Protein AF-A0A117LE00-F1 (afdb_monomer_lite)

Sequence (69 aa):
MIVRYCPVCYGENPEEVATCRHCGTSLAACSGEDYLAKLIWALGHPEPETRVRAATLLGRLGAAAAPAV

Structure (mmCIF, N/CA/C/O backbone):
data_AF-A0A117LE00-F1
#
_entry.id   AF-A0A117LE00-F1
#
loop_
_atom_site.group_PDB
_atom_site.id
_atom_site.type_symbol
_atom_site.label_atom_id
_atom_site.label_alt_id
_atom_site.label_comp_id
_atom_site.label_asym_id
_atom_site.label_entity_id
_atom_site.label_seq_id
_atom_site.pdbx_PDB_ins_code
_atom_site.Cartn_x
_atom_site.Cartn_y
_atom_site.Cartn_z
_atom_site.occupancy
_atom_site.B_iso_or_equiv
_atom_site.auth_seq_id
_atom_site.auth_comp_id
_atom_site.auth_asym_id
_atom_site.auth_atom_id
_atom_site.pdbx_PDB_model_num
ATOM 1 N N . MET A 1 1 ? 5.211 -4.273 20.039 1.00 66.56 1 MET A N 1
ATOM 2 C CA . MET A 1 1 ? 3.809 -4.032 19.640 1.00 66.56 1 MET A CA 1
ATOM 3 C C . MET A 1 1 ? 3.792 -4.017 18.124 1.00 66.56 1 MET A C 1
ATOM 5 O O . MET A 1 1 ? 4.575 -3.267 17.557 1.00 66.56 1 MET A O 1
ATOM 9 N N . ILE A 1 2 ? 3.027 -4.902 17.486 1.00 78.31 2 ILE A N 1
ATOM 10 C CA . ILE A 1 2 ? 2.941 -4.978 16.021 1.00 78.31 2 ILE A CA 1
ATOM 11 C C . ILE A 1 2 ? 1.849 -4.000 15.579 1.00 78.31 2 ILE A C 1
ATOM 13 O O . ILE A 1 2 ? 0.749 -4.010 16.130 1.00 78.31 2 ILE A O 1
ATOM 17 N N . VAL A 1 3 ? 2.172 -3.123 14.630 1.00 87.81 3 VAL A N 1
ATOM 18 C CA . VAL A 1 3 ? 1.226 -2.171 14.037 1.00 87.81 3 VAL A CA 1
ATOM 19 C C . VAL A 1 3 ? 0.986 -2.540 12.580 1.00 87.81 3 VAL A C 1
ATOM 21 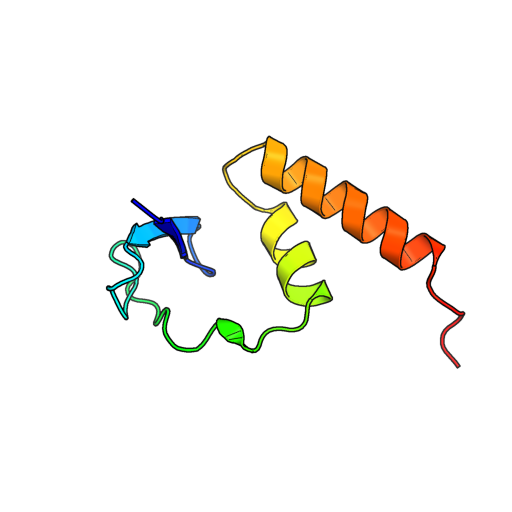O O . VAL A 1 3 ? 1.891 -3.009 11.891 1.00 87.81 3 VAL A O 1
ATOM 24 N N . ARG A 1 4 ? -0.240 -2.324 12.107 1.00 89.00 4 ARG A N 1
ATOM 25 C CA . ARG A 1 4 ? -0.609 -2.429 10.696 1.00 89.00 4 ARG A CA 1
ATOM 26 C C . ARG A 1 4 ? -1.117 -1.094 10.178 1.00 89.00 4 ARG A C 1
ATOM 28 O O . ARG A 1 4 ? -1.816 -0.363 10.880 1.00 89.00 4 ARG A O 1
ATOM 35 N N . TYR A 1 5 ? -0.808 -0.812 8.923 1.00 92.06 5 TYR A N 1
ATOM 36 C CA . TYR A 1 5 ? -1.282 0.379 8.233 1.00 92.06 5 TYR A CA 1
ATOM 37 C C . TYR A 1 5 ? -2.598 0.092 7.513 1.00 92.06 5 TYR A C 1
ATOM 39 O O . TYR A 1 5 ? -2.790 -0.973 6.927 1.00 92.06 5 TYR A O 1
ATOM 47 N N . CYS A 1 6 ? -3.530 1.041 7.576 1.00 92.69 6 CYS A N 1
ATOM 48 C CA . CYS A 1 6 ? -4.787 0.942 6.846 1.00 92.69 6 CYS A CA 1
ATOM 49 C C . CYS A 1 6 ? -4.543 1.077 5.334 1.00 92.69 6 CYS A C 1
ATOM 51 O O . CYS A 1 6 ? -3.922 2.060 4.928 1.00 92.69 6 CYS A O 1
ATOM 53 N N . PRO A 1 7 ? -5.098 0.190 4.491 1.00 90.75 7 PRO A N 1
ATOM 54 C CA . PRO A 1 7 ? -4.905 0.248 3.041 1.00 90.75 7 PRO A CA 1
ATOM 55 C C . PRO A 1 7 ? -5.551 1.475 2.381 1.00 90.75 7 PRO A C 1
ATOM 57 O O . PRO A 1 7 ? -5.204 1.833 1.264 1.00 90.75 7 PRO A O 1
ATOM 60 N N . VAL A 1 8 ? -6.489 2.141 3.056 1.00 92.44 8 VAL A N 1
ATOM 61 C CA . VAL A 1 8 ? -7.203 3.294 2.488 1.00 92.44 8 VAL A CA 1
ATOM 62 C C . VAL A 1 8 ? -6.562 4.617 2.890 1.00 92.44 8 VAL A C 1
ATOM 64 O O . VAL A 1 8 ? -6.454 5.517 2.066 1.00 92.44 8 VAL A O 1
ATOM 67 N N . CYS A 1 9 ? -6.146 4.762 4.151 1.00 94.44 9 CYS A N 1
ATOM 68 C CA . CYS A 1 9 ? -5.692 6.053 4.678 1.00 94.44 9 CYS A CA 1
ATOM 69 C C . CYS A 1 9 ? -4.283 6.053 5.277 1.00 94.44 9 CYS A C 1
ATOM 71 O O . CYS A 1 9 ? -3.866 7.081 5.802 1.00 94.44 9 CYS A O 1
ATOM 73 N N . TYR A 1 10 ? -3.575 4.920 5.269 1.00 94.38 10 TYR A N 1
ATOM 74 C CA . TYR A 1 10 ? -2.288 4.740 5.955 1.00 94.38 10 TYR A CA 1
ATOM 75 C C . TYR A 1 10 ? -2.303 5.089 7.453 1.00 94.38 10 TYR A C 1
ATOM 77 O O . TYR A 1 10 ? -1.262 5.346 8.046 1.00 94.38 10 TYR A O 1
ATOM 85 N N . GLY A 1 11 ? -3.472 5.088 8.096 1.00 94.56 11 GLY A N 1
ATOM 86 C CA . GLY A 1 11 ? -3.553 5.227 9.547 1.00 94.56 11 GLY A CA 1
ATOM 87 C C . GLY A 1 11 ? -2.954 4.006 10.246 1.00 94.56 11 GLY A C 1
ATOM 88 O O . GLY A 1 11 ? -3.185 2.871 9.813 1.00 94.56 11 GLY A O 1
ATOM 89 N N . GLU A 1 12 ? -2.231 4.226 11.339 1.00 94.06 12 GLU A N 1
ATOM 90 C CA . GLU A 1 12 ? -1.675 3.160 12.175 1.00 94.06 12 GLU A CA 1
ATOM 91 C C . GLU A 1 12 ? -2.766 2.512 13.021 1.00 94.06 12 GLU A C 1
ATOM 93 O O . GLU A 1 12 ? -3.611 3.175 13.622 1.00 94.06 12 GLU A O 1
ATOM 98 N N . ASN A 1 13 ? -2.781 1.185 13.048 1.00 93.06 13 ASN A N 1
ATOM 99 C CA . ASN A 1 13 ? -3.775 0.412 13.770 1.00 93.06 13 ASN A CA 1
ATOM 100 C C . ASN A 1 13 ? -3.101 -0.769 14.474 1.00 93.06 13 ASN A C 1
ATOM 102 O O . ASN A 1 13 ? -2.273 -1.446 13.862 1.00 93.06 13 ASN A O 1
ATOM 106 N N . PRO A 1 14 ? -3.469 -1.066 15.729 1.00 91.94 14 PRO A N 1
ATOM 107 C CA . PRO A 1 14 ? -3.080 -2.319 16.365 1.00 91.94 14 PRO A CA 1
ATOM 108 C C . PRO A 1 14 ? -3.599 -3.535 15.592 1.00 91.94 14 PRO A C 1
ATOM 110 O O . PRO A 1 14 ? -4.602 -3.460 14.875 1.00 91.94 14 PRO A O 1
ATOM 113 N N . GLU A 1 15 ? -2.921 -4.667 15.725 1.00 87.19 15 GLU A N 1
ATOM 114 C CA . GLU A 1 15 ? -3.259 -5.889 14.991 1.00 87.19 15 GLU A CA 1
ATOM 115 C C . GLU A 1 15 ? -4.635 -6.461 15.383 1.00 87.19 15 GLU A C 1
ATOM 117 O O . GLU A 1 15 ? -5.314 -7.086 14.568 1.00 87.19 15 GLU A O 1
ATOM 122 N N . GLU A 1 16 ? -5.119 -6.174 16.592 1.00 87.19 16 GLU A N 1
ATOM 123 C CA . GLU A 1 16 ? -6.362 -6.739 17.125 1.00 87.19 16 GLU A CA 1
ATOM 124 C C . GLU A 1 16 ? -7.622 -6.034 16.594 1.00 87.19 16 GLU A C 1
ATOM 126 O O . GLU A 1 16 ? -8.728 -6.563 16.700 1.00 87.19 16 GLU A O 1
ATOM 131 N N . VAL A 1 17 ? -7.498 -4.829 16.017 1.00 90.31 17 VAL A N 1
ATOM 132 C CA . VAL A 1 17 ? -8.677 -4.038 15.623 1.00 90.31 17 VAL A CA 1
ATOM 133 C C . VAL A 1 17 ? -9.172 -4.363 14.222 1.00 90.31 17 VAL A C 1
ATOM 135 O O . VAL A 1 17 ? -8.543 -3.995 13.239 1.00 90.31 17 VAL A O 1
ATOM 138 N N . ALA A 1 18 ? -10.340 -4.985 14.098 1.00 91.19 18 ALA A N 1
ATOM 139 C CA . ALA A 1 18 ? -10.909 -5.352 12.796 1.00 91.19 18 ALA A CA 1
ATOM 140 C C . ALA A 1 18 ? -11.270 -4.155 11.891 1.00 91.19 18 ALA A C 1
ATOM 142 O O . ALA A 1 18 ? -11.502 -4.345 10.698 1.00 91.19 18 ALA A O 1
ATOM 143 N N . THR A 1 19 ? -11.295 -2.936 12.434 1.00 93.94 19 THR A N 1
ATOM 144 C CA . THR A 1 19 ? -11.692 -1.712 11.732 1.00 93.94 19 THR A CA 1
ATOM 145 C C . THR A 1 19 ? -10.685 -0.599 11.990 1.00 93.94 19 THR A C 1
ATOM 147 O O . THR A 1 19 ? -10.216 -0.419 13.115 1.00 93.94 19 THR A O 1
ATOM 150 N N . CYS A 1 20 ? -10.369 0.168 10.949 1.00 93.69 20 CYS A N 1
ATOM 151 C CA . CYS A 1 20 ? -9.476 1.308 11.046 1.00 93.69 20 CYS A CA 1
ATOM 152 C C . CYS A 1 20 ? -10.054 2.382 11.971 1.00 93.69 20 CYS A C 1
ATOM 154 O O . CYS A 1 20 ? -11.160 2.875 11.750 1.00 93.69 20 CYS A O 1
ATOM 156 N N . ARG A 1 21 ? -9.258 2.815 12.950 1.00 94.38 21 ARG A N 1
ATOM 157 C CA . ARG A 1 21 ? -9.619 3.863 13.918 1.00 94.38 21 ARG A CA 1
ATOM 158 C C . ARG A 1 21 ? -9.697 5.268 13.308 1.00 94.38 21 ARG A C 1
ATOM 160 O O . ARG A 1 21 ? -10.221 6.169 13.948 1.00 94.38 21 ARG A O 1
ATOM 167 N N . HIS A 1 22 ? -9.177 5.451 12.093 1.00 93.94 22 HIS A N 1
ATOM 168 C CA . HIS A 1 22 ? -9.110 6.749 11.416 1.00 93.94 22 HIS A CA 1
ATOM 169 C C . HIS A 1 22 ? -10.188 6.932 10.344 1.00 93.94 22 HIS A C 1
ATOM 171 O O . HIS A 1 22 ? -10.748 8.016 10.230 1.00 93.94 22 HIS A O 1
ATOM 177 N N . CYS A 1 23 ? -10.473 5.897 9.546 1.00 94.94 23 CYS A N 1
ATOM 178 C CA . CYS A 1 23 ? -11.392 6.000 8.404 1.00 94.94 23 CYS A CA 1
ATOM 179 C C . CYS A 1 23 ? -12.559 5.002 8.432 1.00 94.94 23 CYS A C 1
ATOM 181 O O . CYS A 1 23 ? -13.392 5.026 7.534 1.00 94.94 23 CYS A O 1
ATOM 183 N N . GLY A 1 24 ? -12.616 4.092 9.411 1.00 93.94 24 GLY A N 1
ATOM 184 C CA . GLY A 1 24 ? -13.703 3.115 9.520 1.00 93.94 24 GLY A CA 1
ATOM 185 C C . GLY A 1 24 ? -13.650 1.947 8.524 1.00 93.94 24 GLY A C 1
ATOM 186 O O . GLY A 1 24 ? -14.544 1.108 8.535 1.00 93.94 24 GLY A O 1
ATOM 187 N N . THR A 1 25 ? -12.617 1.848 7.680 1.00 92.44 25 THR A N 1
ATOM 188 C CA . THR A 1 25 ? -12.459 0.716 6.746 1.00 92.44 25 THR A CA 1
ATOM 189 C C . THR A 1 25 ? -12.171 -0.589 7.493 1.00 92.44 25 THR A C 1
ATOM 191 O O . THR A 1 25 ? -11.404 -0.594 8.458 1.00 92.44 25 THR A O 1
ATOM 194 N N . SER A 1 26 ? -12.739 -1.707 7.031 1.00 91.44 26 SER A N 1
ATOM 195 C CA . SER A 1 26 ? -12.421 -3.037 7.563 1.00 91.44 26 SER A CA 1
ATOM 196 C C . SER A 1 26 ? -10.978 -3.441 7.245 1.00 91.44 26 SER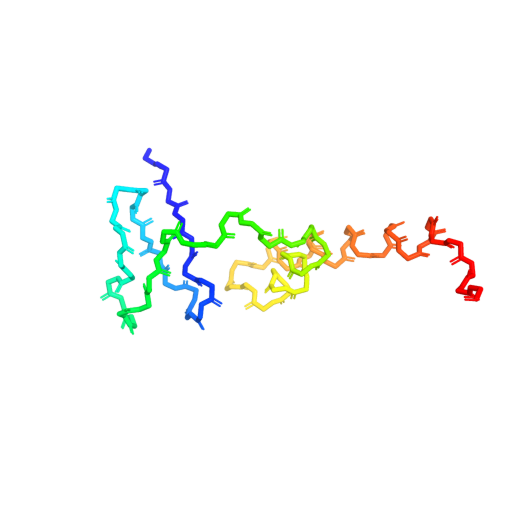 A C 1
ATOM 198 O O . SER A 1 26 ? -10.542 -3.382 6.100 1.00 91.44 26 SER A O 1
ATOM 200 N N . LEU A 1 27 ? -10.248 -3.887 8.264 1.00 88.50 27 LEU A N 1
ATOM 201 C CA . LEU A 1 27 ? -8.877 -4.398 8.171 1.00 88.50 27 LEU A CA 1
ATOM 202 C C . LEU A 1 27 ? -8.827 -5.935 8.093 1.00 88.50 2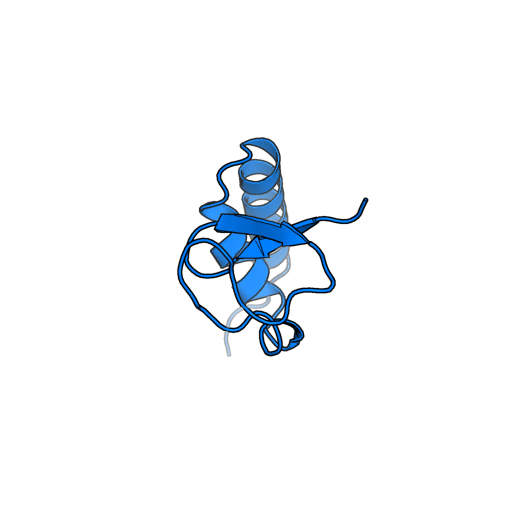7 LEU A C 1
ATOM 204 O O . LEU A 1 27 ? -7.747 -6.506 7.968 1.00 88.50 27 LEU A O 1
ATOM 208 N N . ALA A 1 28 ? -9.979 -6.613 8.176 1.00 78.12 28 ALA A N 1
ATOM 209 C CA . ALA A 1 28 ? -10.065 -8.074 8.227 1.00 78.12 28 ALA A CA 1
ATOM 210 C C . ALA A 1 28 ? -9.818 -8.761 6.868 1.00 78.12 28 ALA A C 1
ATOM 212 O O . ALA A 1 28 ? -9.448 -9.931 6.835 1.00 78.12 28 ALA A O 1
ATOM 213 N N . ALA A 1 29 ? -10.018 -8.050 5.753 1.00 63.28 29 ALA A N 1
ATOM 214 C CA . ALA A 1 29 ? -10.061 -8.639 4.410 1.00 63.28 29 ALA A CA 1
ATOM 215 C C . ALA A 1 29 ? -8.793 -8.422 3.558 1.00 63.28 29 ALA A C 1
ATOM 217 O O . ALA A 1 29 ? -8.671 -8.998 2.481 1.00 63.28 29 ALA A O 1
ATOM 218 N N . CYS A 1 30 ? -7.828 -7.622 4.015 1.00 60.56 30 CYS A N 1
ATOM 219 C CA . CYS A 1 30 ? -6.722 -7.160 3.159 1.00 60.56 30 CYS A CA 1
ATOM 220 C C . CYS A 1 30 ? -5.581 -8.180 2.999 1.00 60.56 30 CYS A C 1
ATOM 222 O O . CYS A 1 30 ? -4.627 -7.966 2.255 1.00 60.56 30 CYS A O 1
ATOM 224 N N . SER A 1 31 ? -5.668 -9.326 3.675 1.00 58.59 31 SER A N 1
ATOM 225 C CA . SER A 1 31 ? -4.634 -10.365 3.636 1.00 58.59 31 SER A CA 1
ATOM 226 C C . SER A 1 31 ? -4.507 -11.035 2.261 1.00 58.59 31 SER A C 1
ATOM 228 O O . SER A 1 31 ? -3.412 -11.476 1.907 1.00 58.59 31 SER A O 1
ATOM 230 N N . GLY A 1 32 ? -5.594 -11.072 1.480 1.00 60.66 32 GLY A N 1
ATOM 231 C CA . GLY A 1 32 ? -5.686 -11.782 0.198 1.00 60.66 32 GLY A CA 1
ATOM 232 C C . GLY A 1 32 ? -5.213 -11.011 -1.038 1.00 60.66 32 GLY A C 1
ATOM 233 O O . GLY A 1 32 ? -5.320 -11.541 -2.139 1.00 60.66 32 GLY A O 1
ATOM 234 N N . GLU A 1 33 ? -4.718 -9.779 -0.892 1.00 69.56 33 GLU A N 1
ATOM 235 C CA . GLU A 1 33 ? -4.259 -9.001 -2.048 1.00 69.56 33 GLU A CA 1
ATOM 236 C C . GLU A 1 33 ? -2.985 -9.595 -2.664 1.00 69.56 33 GLU A C 1
ATOM 238 O O . GLU A 1 33 ? -2.067 -10.028 -1.950 1.00 69.56 33 GLU A O 1
ATOM 243 N N . ASP A 1 34 ? -2.948 -9.578 -3.999 1.00 85.88 34 ASP A N 1
ATOM 244 C CA . ASP A 1 34 ? -1.796 -9.953 -4.814 1.00 85.88 34 ASP A CA 1
ATOM 245 C C . ASP A 1 34 ? -0.538 -9.200 -4.347 1.00 85.88 34 ASP A C 1
ATOM 247 O O . ASP A 1 34 ? -0.585 -8.025 -3.970 1.00 85.88 34 ASP A O 1
ATOM 251 N N . TYR A 1 35 ? 0.606 -9.883 -4.364 1.00 89.56 35 TYR A N 1
ATOM 252 C CA . TYR A 1 35 ? 1.889 -9.309 -3.972 1.00 89.56 35 TYR A CA 1
ATOM 253 C C . TYR A 1 35 ? 2.198 -8.033 -4.762 1.00 89.56 35 TYR A C 1
ATOM 255 O O . TYR A 1 35 ? 2.646 -7.042 -4.182 1.00 89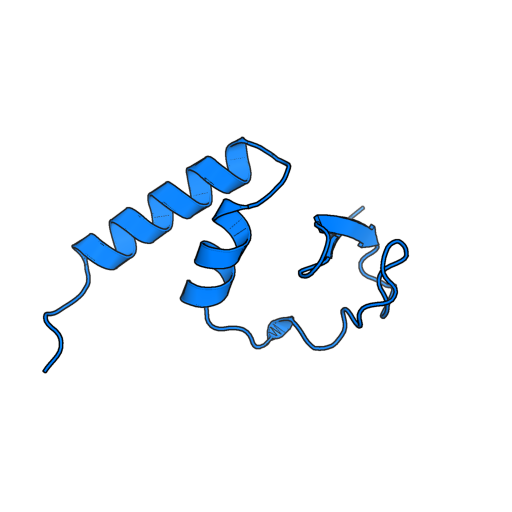.56 35 TYR A O 1
ATOM 263 N N . LEU A 1 36 ? 1.890 -8.025 -6.064 1.00 90.81 36 LEU A N 1
ATOM 264 C CA . LEU A 1 36 ? 2.053 -6.842 -6.904 1.00 90.81 36 LEU A CA 1
ATOM 265 C C . LEU A 1 36 ? 1.164 -5.683 -6.429 1.00 90.81 36 LEU A C 1
ATOM 267 O O . LEU A 1 36 ? 1.648 -4.559 -6.303 1.00 90.81 36 LEU A O 1
ATOM 271 N N . ALA A 1 37 ? -0.102 -5.952 -6.101 1.00 90.69 37 ALA A N 1
ATOM 272 C CA . ALA A 1 37 ? -1.027 -4.943 -5.587 1.00 90.69 37 ALA A CA 1
ATOM 273 C C . ALA A 1 37 ? -0.530 -4.331 -4.266 1.00 90.69 37 ALA A C 1
ATOM 275 O O . ALA A 1 37 ? -0.543 -3.110 -4.110 1.00 90.69 37 ALA A O 1
ATOM 276 N N . LYS A 1 38 ? 0.013 -5.154 -3.358 1.00 91.25 38 LYS A N 1
ATOM 277 C CA . LYS A 1 38 ? 0.617 -4.683 -2.098 1.00 91.25 38 LYS A CA 1
ATOM 278 C C . LYS A 1 38 ? 1.819 -3.771 -2.338 1.00 91.25 38 LYS A C 1
ATOM 280 O O . LYS A 1 38 ? 1.970 -2.760 -1.654 1.00 91.25 38 LYS A O 1
ATOM 285 N N . LEU A 1 39 ? 2.669 -4.099 -3.313 1.00 94.12 39 LEU A N 1
ATOM 286 C CA . LEU A 1 39 ? 3.810 -3.255 -3.666 1.00 94.12 39 LEU A CA 1
ATOM 287 C C . LEU A 1 39 ? 3.381 -1.935 -4.313 1.00 94.12 39 LEU A C 1
ATOM 289 O O . LEU A 1 39 ? 3.938 -0.895 -3.971 1.00 94.12 39 LEU A O 1
ATOM 293 N N . ILE A 1 40 ? 2.385 -1.95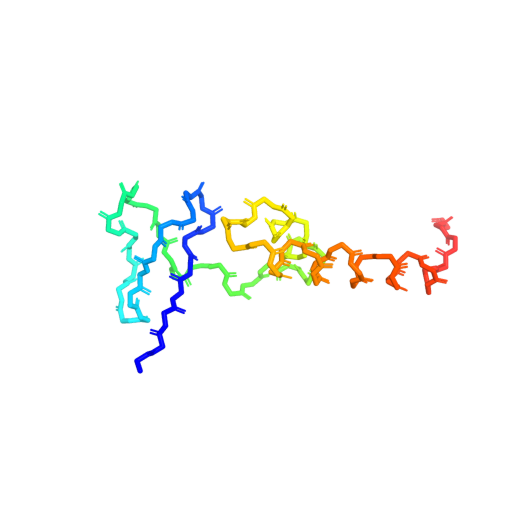7 -5.203 1.00 93.88 40 ILE A N 1
ATOM 294 C CA . ILE A 1 40 ? 1.823 -0.739 -5.805 1.00 93.88 40 ILE A CA 1
ATOM 295 C C . ILE A 1 40 ? 1.241 0.161 -4.713 1.00 93.88 40 ILE A C 1
ATOM 297 O O . ILE A 1 40 ? 1.540 1.352 -4.673 1.00 93.88 40 ILE A O 1
ATOM 301 N N . TRP A 1 41 ? 0.477 -0.411 -3.783 1.00 93.88 41 TRP A N 1
ATOM 302 C CA . TRP A 1 41 ? -0.053 0.317 -2.635 1.00 93.88 41 TRP A CA 1
ATOM 303 C C . TRP A 1 41 ? 1.057 0.927 -1.762 1.00 93.88 41 TRP A C 1
ATOM 305 O O . TRP A 1 41 ? 0.971 2.084 -1.350 1.00 93.88 41 TRP A O 1
ATOM 315 N N . ALA A 1 42 ? 2.143 0.194 -1.513 1.00 95.38 42 ALA A N 1
ATOM 316 C CA . ALA A 1 42 ? 3.249 0.661 -0.678 1.00 95.38 42 ALA A CA 1
ATOM 317 C C . ALA A 1 42 ? 4.028 1.853 -1.278 1.00 95.38 42 ALA A C 1
ATOM 319 O O . ALA A 1 42 ? 4.732 2.551 -0.546 1.00 95.38 42 ALA A O 1
ATOM 320 N N . LEU A 1 43 ? 3.870 2.156 -2.573 1.00 96.75 43 LEU A N 1
ATOM 321 C CA . LEU A 1 43 ? 4.452 3.359 -3.183 1.00 96.75 43 LEU A CA 1
ATOM 322 C C . LEU A 1 43 ? 3.895 4.664 -2.597 1.00 96.75 43 LEU A C 1
ATOM 324 O O . LEU A 1 43 ? 4.594 5.675 -2.610 1.00 96.75 43 LEU A O 1
ATOM 328 N N . GLY A 1 44 ? 2.667 4.652 -2.070 1.00 95.25 44 GLY A N 1
ATOM 329 C CA . GLY A 1 44 ? 2.037 5.812 -1.430 1.00 95.25 44 GLY A CA 1
ATOM 330 C C . GLY A 1 44 ? 2.276 5.916 0.079 1.00 95.25 44 GLY A C 1
ATOM 331 O O . GLY A 1 44 ? 1.740 6.817 0.718 1.00 95.25 44 GLY A O 1
ATOM 332 N N . HIS A 1 45 ? 3.060 5.008 0.667 1.00 96.31 45 HIS A N 1
ATOM 333 C CA . HIS A 1 45 ? 3.193 4.898 2.118 1.00 96.31 45 HIS A CA 1
ATOM 334 C C . HIS A 1 45 ? 3.798 6.164 2.763 1.00 96.31 45 HIS A C 1
ATOM 336 O O . HIS A 1 45 ? 4.730 6.744 2.195 1.00 96.31 45 HIS A O 1
ATOM 342 N N . PRO A 1 46 ? 3.337 6.602 3.954 1.00 95.31 46 PRO A N 1
ATOM 343 C CA . PRO A 1 46 ? 3.867 7.793 4.626 1.00 95.31 46 PRO A CA 1
ATOM 344 C C . PRO A 1 46 ? 5.349 7.650 4.987 1.00 95.31 46 PRO A C 1
ATOM 346 O O . PRO A 1 46 ? 6.125 8.593 4.821 1.00 95.31 46 PRO A O 1
ATOM 349 N N . GLU A 1 47 ? 5.766 6.454 5.402 1.00 95.06 47 GLU A N 1
ATOM 350 C CA . GLU A 1 47 ? 7.169 6.146 5.683 1.00 95.06 47 GLU A CA 1
ATOM 351 C C . GLU A 1 47 ? 8.010 6.128 4.387 1.00 95.06 47 GLU A C 1
ATOM 353 O O . GLU A 1 47 ? 7.756 5.303 3.499 1.00 95.06 47 GLU A O 1
ATOM 358 N N . PRO A 1 48 ? 9.037 6.992 4.264 1.00 96.81 48 PRO A N 1
ATOM 359 C CA . PRO A 1 48 ? 9.849 7.093 3.052 1.00 96.81 48 PRO A CA 1
ATOM 360 C C . PRO A 1 48 ? 10.574 5.805 2.667 1.00 96.81 48 PRO A C 1
ATOM 362 O O . PRO A 1 48 ? 10.626 5.463 1.486 1.00 96.81 48 PRO A O 1
ATOM 365 N N . GLU A 1 49 ? 11.106 5.073 3.644 1.00 97.06 49 GLU A N 1
ATOM 366 C CA . GLU A 1 49 ? 11.851 3.838 3.390 1.00 97.06 49 GLU A CA 1
ATOM 367 C C . GLU A 1 49 ? 10.967 2.747 2.784 1.00 97.06 49 GLU A C 1
ATOM 369 O O . GLU A 1 49 ? 11.398 2.035 1.873 1.00 97.06 49 GLU A O 1
ATOM 374 N N . THR A 1 50 ? 9.709 2.659 3.224 1.00 95.94 50 THR A N 1
ATOM 375 C CA . THR A 1 50 ? 8.731 1.730 2.652 1.00 95.94 50 THR A CA 1
ATOM 376 C C . THR A 1 50 ? 8.454 2.051 1.182 1.00 95.94 50 THR A C 1
ATOM 378 O O . THR A 1 50 ? 8.457 1.133 0.358 1.00 95.94 50 THR A O 1
ATOM 381 N N . ARG A 1 51 ? 8.345 3.336 0.804 1.00 97.56 51 ARG A N 1
ATOM 382 C CA . ARG A 1 51 ? 8.198 3.734 -0.611 1.00 97.56 51 ARG A CA 1
ATOM 383 C C . ARG A 1 51 ? 9.403 3.316 -1.454 1.00 97.56 51 ARG A C 1
ATOM 385 O O . ARG A 1 51 ? 9.238 2.731 -2.523 1.00 97.56 51 ARG A O 1
ATOM 392 N N . VAL A 1 52 ? 10.618 3.583 -0.964 1.00 98.12 52 VAL A N 1
ATOM 393 C CA . VAL A 1 52 ? 11.870 3.212 -1.654 1.00 98.12 52 VAL A CA 1
ATOM 394 C C . VAL A 1 52 ? 11.963 1.695 -1.831 1.00 98.12 52 VAL A C 1
ATOM 396 O O . VAL A 1 52 ? 12.314 1.203 -2.908 1.00 98.12 52 VAL A O 1
ATOM 399 N N . ARG A 1 53 ? 11.614 0.937 -0.787 1.00 97.25 53 ARG A N 1
ATOM 400 C CA . ARG A 1 53 ? 11.629 -0.526 -0.813 1.00 97.25 53 ARG A CA 1
ATOM 401 C C . ARG A 1 53 ? 10.612 -1.079 -1.811 1.00 97.25 53 ARG A C 1
ATOM 403 O O . ARG A 1 53 ? 10.964 -1.962 -2.591 1.00 97.25 53 ARG A O 1
ATOM 410 N N . ALA A 1 54 ? 9.398 -0.533 -1.835 1.00 96.88 54 ALA A N 1
ATOM 411 C CA . ALA A 1 54 ? 8.361 -0.912 -2.788 1.00 96.88 54 ALA A CA 1
ATOM 412 C C . ALA A 1 54 ? 8.802 -0.669 -4.239 1.00 96.88 54 ALA A C 1
ATOM 414 O O . ALA A 1 54 ? 8.767 -1.592 -5.053 1.00 96.88 54 ALA A O 1
ATOM 415 N N . ALA A 1 55 ? 9.321 0.526 -4.540 1.00 97.19 55 ALA A N 1
ATOM 416 C CA . ALA A 1 55 ? 9.843 0.863 -5.865 1.00 97.19 55 ALA A CA 1
ATOM 417 C C . ALA A 1 55 ? 10.983 -0.077 -6.300 1.00 97.19 55 ALA A C 1
ATOM 419 O O . ALA A 1 55 ? 11.006 -0.558 -7.433 1.00 97.19 55 ALA A O 1
ATOM 420 N N . THR A 1 56 ? 11.896 -0.402 -5.380 1.00 97.38 56 THR A N 1
ATOM 421 C CA . THR A 1 56 ? 13.009 -1.329 -5.641 1.00 97.38 56 THR A CA 1
ATOM 422 C C . THR A 1 56 ? 12.513 -2.734 -5.985 1.00 97.38 56 THR A C 1
ATOM 424 O O . THR A 1 56 ? 13.007 -3.355 -6.927 1.00 97.38 56 THR A O 1
ATOM 427 N N . LEU A 1 57 ? 11.541 -3.252 -5.229 1.00 96.06 57 LEU A N 1
ATOM 428 C CA . LEU A 1 57 ? 10.985 -4.587 -5.455 1.00 96.06 57 LEU A CA 1
ATOM 429 C C . LEU A 1 57 ? 10.204 -4.653 -6.770 1.00 96.06 57 LEU A C 1
ATOM 431 O O . LEU A 1 57 ? 10.390 -5.602 -7.529 1.00 96.06 57 LEU A O 1
ATOM 435 N N . LEU A 1 58 ? 9.417 -3.622 -7.088 1.00 95.06 58 LEU A N 1
ATOM 436 C CA . LEU A 1 58 ? 8.718 -3.516 -8.371 1.00 95.06 58 LEU A CA 1
ATOM 437 C C . LEU A 1 58 ? 9.688 -3.508 -9.556 1.00 95.06 58 LEU A C 1
ATOM 439 O O . LEU A 1 58 ? 9.466 -4.227 -10.528 1.00 95.06 58 LEU A O 1
ATOM 443 N N . GLY A 1 59 ? 10.796 -2.766 -9.462 1.00 93.88 59 GLY A N 1
ATOM 444 C CA . GLY A 1 59 ? 11.828 -2.765 -10.501 1.00 93.88 59 GLY A CA 1
ATOM 445 C C . GLY A 1 59 ? 12.433 -4.153 -10.740 1.00 93.88 59 GLY A C 1
ATOM 446 O O . GLY A 1 59 ? 12.641 -4.551 -11.885 1.00 93.88 59 GLY A O 1
ATOM 447 N N . ARG A 1 60 ? 12.655 -4.929 -9.671 1.00 93.81 60 ARG A N 1
ATOM 448 C CA . ARG A 1 60 ? 13.152 -6.313 -9.771 1.00 93.81 60 ARG A CA 1
ATOM 449 C C . ARG A 1 60 ? 12.123 -7.264 -10.376 1.00 93.81 60 ARG A C 1
ATOM 451 O O . ARG A 1 60 ? 12.504 -8.116 -11.171 1.00 93.81 60 ARG A O 1
ATOM 458 N N . LEU A 1 61 ? 10.846 -7.112 -10.023 1.00 90.06 61 LEU A N 1
ATOM 459 C CA . LEU A 1 61 ? 9.764 -7.901 -10.615 1.00 90.06 61 LEU A CA 1
ATOM 460 C C . LEU A 1 61 ? 9.652 -7.645 -12.118 1.00 90.06 61 LEU A C 1
ATOM 462 O O . LEU A 1 61 ? 9.600 -8.598 -12.885 1.00 90.06 61 LEU A O 1
ATOM 466 N N . GLY A 1 62 ? 9.677 -6.378 -12.539 1.00 85.62 62 GLY A N 1
ATOM 467 C CA . GLY A 1 62 ? 9.638 -6.013 -13.956 1.00 85.62 62 GLY A CA 1
ATOM 468 C C . GLY A 1 62 ? 10.846 -6.534 -14.736 1.00 85.62 62 GLY A C 1
ATOM 469 O O . GLY A 1 62 ? 10.681 -7.076 -15.822 1.00 85.62 62 GLY A O 1
ATOM 470 N N . ALA A 1 63 ? 12.052 -6.446 -14.165 1.00 83.12 63 ALA A N 1
ATOM 471 C CA . ALA A 1 63 ? 13.264 -6.983 -14.790 1.00 83.12 63 ALA A CA 1
ATOM 472 C C . ALA A 1 63 ? 13.243 -8.516 -14.947 1.00 83.12 63 ALA A C 1
ATOM 474 O O . ALA A 1 63 ? 13.886 -9.046 -15.849 1.00 83.12 63 ALA A O 1
ATOM 475 N N . ALA A 1 64 ? 12.521 -9.222 -14.073 1.00 81.06 64 ALA A N 1
ATOM 476 C CA . ALA A 1 64 ? 12.346 -10.672 -14.127 1.00 81.06 64 ALA A CA 1
ATOM 477 C C . ALA A 1 64 ? 11.102 -11.112 -14.922 1.00 81.06 64 ALA A C 1
ATOM 479 O O . ALA A 1 64 ? 10.900 -12.312 -15.115 1.00 81.06 64 ALA A O 1
ATOM 480 N N . ALA A 1 65 ? 10.251 -10.177 -15.354 1.00 77.81 65 ALA A N 1
ATOM 481 C CA . ALA A 1 65 ? 9.008 -10.494 -16.039 1.00 77.81 65 ALA A CA 1
ATOM 482 C C . ALA A 1 65 ? 9.279 -10.982 -17.470 1.00 77.81 65 ALA A C 1
ATOM 484 O O . ALA A 1 65 ? 10.045 -10.378 -18.223 1.00 77.81 65 ALA A O 1
ATOM 485 N N . ALA A 1 66 ? 8.619 -12.072 -17.857 1.00 76.19 66 ALA A N 1
ATOM 486 C CA . ALA A 1 66 ? 8.567 -12.504 -19.248 1.00 76.19 66 ALA A CA 1
ATOM 487 C C . ALA A 1 66 ? 7.657 -11.561 -20.063 1.00 76.19 66 ALA A C 1
ATOM 489 O O . ALA A 1 66 ? 6.756 -10.939 -19.489 1.00 76.19 66 ALA A O 1
ATOM 490 N N . PRO A 1 67 ? 7.853 -11.448 -21.390 1.00 72.19 67 PRO A N 1
ATOM 491 C CA . PRO A 1 67 ? 6.911 -10.733 -22.244 1.00 72.19 67 PRO A CA 1
ATOM 492 C C . PRO A 1 67 ? 5.501 -11.312 -22.084 1.00 72.19 67 PRO A C 1
ATOM 494 O O . PRO A 1 67 ? 5.328 -12.527 -21.981 1.00 72.19 67 PRO A O 1
ATOM 497 N N . ALA A 1 68 ? 4.502 -10.431 -22.064 1.00 71.75 68 AL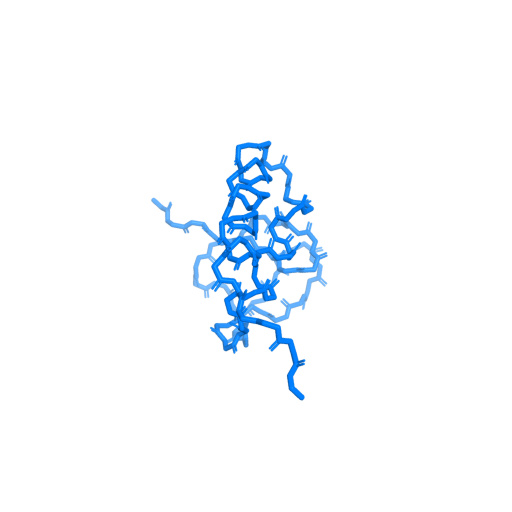A A N 1
ATOM 498 C CA . ALA A 1 68 ? 3.107 -10.847 -22.101 1.00 71.75 68 ALA A CA 1
ATOM 499 C C . ALA A 1 68 ? 2.837 -11.579 -23.429 1.00 71.75 68 ALA A C 1
ATOM 501 O O . ALA A 1 68 ? 3.192 -11.062 -24.491 1.00 71.75 68 ALA A O 1
ATOM 502 N N . VAL A 1 69 ? 2.264 -12.783 -23.344 1.00 65.00 69 VAL A N 1
ATOM 503 C CA . VAL A 1 69 ? 1.831 -13.614 -24.484 1.00 65.00 69 VAL A CA 1
ATOM 504 C C . VAL A 1 69 ? 0.355 -13.376 -24.755 1.00 65.00 69 VAL A C 1
ATOM 506 O O . VAL A 1 69 ? -0.401 -13.283 -23.761 1.00 65.00 69 VAL A O 1
#

Radius of gyration: 14.09 Å; chains: 1; bounding box: 27×21×44 Å

pLDDT: mean 88.35, std 10.29, range [58.59, 98.12]

Secondary structure (DSSP, 8-state):
--EEE-TTT--EEETT-SB-TTT--BSSSGGGS-HHHHHHHHTT-SSHHHHHHHHHHHHHHHHHPPPP-

Foldseek 3Di:
DDWDADLPPRQIDDPPDQAGPPPRHGPVPPPPDDPLVVLVSQCPHPDPVSNVVSVVVVVVCVVPDDDDD